Protein AF-A0A7L3LK40-F1 (afdb_monomer_lite)

InterPro domains:
  IPR004031 PMP-22/EMP/MP20/Claudin [PF00822] (1-92)
  IPR006187 Claudin [PTHR12002] (1-107)

Radius of gyration: 23.58 Å; chains: 1; bounding box: 46×25×85 Å

Sequence (120 aa):
GFFGIIISVVGMKCTKVGEEDPITKSRIAVAGGVLFILSGLLTLSAVSLYATQVTHEFFRESAVPINARYEFGSALFIGWGSSSLSMLGGSLLCCSCPPKERRGQQYYRQSQPSTAREYV

Organism: NCBI:txid2529409

Foldseek 3Di:
DVVLVVLLVQLDPPDPPCPPDVPVSLVSLLVSLVVLLVVLVVLLVVLVVVVVVVVVCCVVCVVDDDPPPDDPDVVSVVSNVSSVVSNVVSVCSNVVRDDPVCVVVVVVVVVDPPPPPPDD

pLDDT: mean 71.34, std 16.8, range [40.38, 93.94]

Secondary structure (DSSP, 8-state):
-HHHH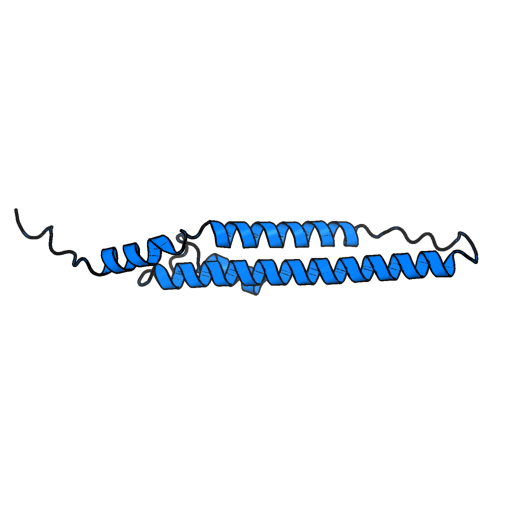HHHHHHSTT--S-TT-HHHHHHHHHHHHHHHHHHHHHHHHHHHHHHHHHHHHHHHHTTS-TT------HHHHHHHHHHHHHHHHHHHHHHTSPPTTHHHHHHHHHSS-S-SSS--

Structure (mmCIF, N/CA/C/O backbone)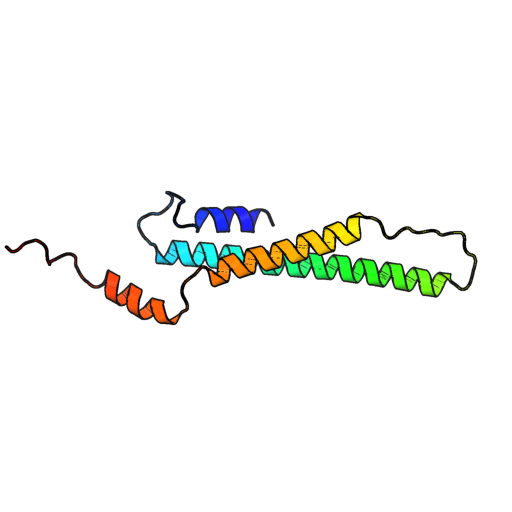:
data_AF-A0A7L3LK40-F1
#
_entry.id   AF-A0A7L3LK40-F1
#
loop_
_atom_site.group_PDB
_atom_site.id
_atom_site.type_symbol
_atom_site.label_atom_id
_atom_site.label_alt_id
_atom_site.label_comp_id
_atom_site.label_asym_id
_atom_site.label_entity_id
_atom_site.label_seq_id
_atom_site.pdbx_PDB_ins_code
_atom_site.Cartn_x
_atom_site.Cartn_y
_atom_site.Cartn_z
_atom_site.occupancy
_atom_site.B_iso_or_equiv
_atom_site.auth_seq_id
_atom_site.auth_comp_id
_atom_site.auth_asym_id
_atom_site.auth_atom_id
_atom_site.pdbx_PDB_model_num
ATOM 1 N N . GLY A 1 1 ? -2.704 5.775 1.581 1.00 71.25 1 GLY A N 1
ATOM 2 C CA . GLY A 1 1 ? -1.576 6.426 2.278 1.00 71.25 1 GLY A CA 1
ATOM 3 C C . GLY A 1 1 ? -2.048 7.346 3.393 1.00 71.25 1 GLY A C 1
ATOM 4 O O . GLY A 1 1 ? -2.396 6.850 4.454 1.00 71.25 1 GLY A O 1
ATOM 5 N N . PHE A 1 2 ? -2.120 8.662 3.152 1.00 80.56 2 PHE A N 1
ATOM 6 C CA . PHE A 1 2 ? -2.340 9.695 4.186 1.00 80.56 2 PHE A CA 1
ATOM 7 C C . PHE A 1 2 ? -3.594 9.498 5.055 1.00 80.56 2 PHE A C 1
ATOM 9 O O . PHE A 1 2 ? -3.489 9.396 6.274 1.00 80.56 2 PHE A O 1
ATOM 16 N N . PHE A 1 3 ? -4.770 9.347 4.440 1.00 77.69 3 PHE A N 1
ATOM 17 C CA . PHE A 1 3 ? -6.012 9.099 5.182 1.00 77.69 3 PHE A CA 1
ATOM 18 C C . PHE A 1 3 ? -5.957 7.808 6.011 1.00 77.69 3 PHE A C 1
ATOM 20 O O . PHE A 1 3 ? -6.457 7.777 7.129 1.00 77.69 3 PHE A O 1
ATOM 27 N N . GLY A 1 4 ? -5.280 6.770 5.509 1.00 79.69 4 GLY A N 1
ATOM 28 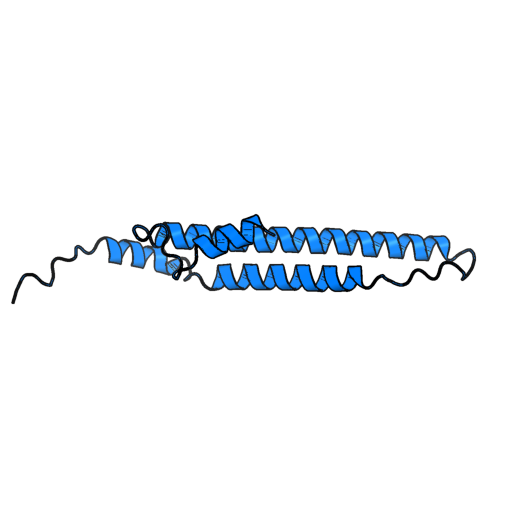C CA . GLY A 1 4 ? -5.057 5.527 6.251 1.00 79.69 4 GLY A CA 1
ATOM 29 C C . GLY A 1 4 ? -4.210 5.731 7.510 1.00 79.69 4 GLY A C 1
ATOM 30 O O . GLY A 1 4 ? -4.493 5.102 8.526 1.00 79.69 4 GLY A O 1
ATOM 31 N N . ILE A 1 5 ? -3.223 6.640 7.476 1.00 80.81 5 ILE A N 1
ATOM 32 C CA . ILE A 1 5 ? -2.396 6.998 8.643 1.00 80.81 5 ILE A CA 1
ATOM 33 C C . ILE A 1 5 ? -3.256 7.706 9.683 1.00 80.81 5 ILE A C 1
ATOM 35 O O . ILE A 1 5 ? -3.269 7.294 10.838 1.00 80.81 5 ILE A O 1
ATOM 39 N N . ILE A 1 6 ? -4.017 8.723 9.272 1.00 80.44 6 ILE A N 1
ATOM 40 C CA . ILE A 1 6 ? -4.871 9.491 10.187 1.00 80.44 6 ILE A CA 1
ATOM 41 C C . ILE A 1 6 ? -5.897 8.576 10.861 1.00 80.44 6 ILE A C 1
ATOM 43 O O . ILE A 1 6 ? -6.007 8.566 12.085 1.00 80.44 6 ILE A O 1
ATOM 47 N N . ILE A 1 7 ? -6.599 7.757 10.077 1.00 76.06 7 ILE A N 1
ATOM 48 C CA . ILE A 1 7 ? -7.603 6.812 10.582 1.00 76.06 7 ILE A CA 1
ATOM 49 C C . ILE A 1 7 ? -6.958 5.799 11.541 1.00 76.06 7 ILE A C 1
ATOM 51 O O . ILE A 1 7 ? -7.496 5.532 12.615 1.00 76.06 7 ILE A O 1
ATOM 55 N N . SER A 1 8 ? -5.772 5.284 11.203 1.00 78.94 8 SER A N 1
ATOM 56 C CA . SER A 1 8 ? -5.018 4.373 12.072 1.00 78.94 8 SER A CA 1
ATOM 57 C C . SER A 1 8 ? -4.642 5.022 13.407 1.00 78.94 8 SER A C 1
ATOM 59 O O . SER A 1 8 ? -4.858 4.419 14.456 1.00 78.94 8 SER A O 1
ATOM 61 N N . VAL A 1 9 ? -4.141 6.263 13.390 1.00 77.00 9 VAL A N 1
ATOM 62 C CA . VAL A 1 9 ? -3.748 7.010 14.599 1.00 77.00 9 VAL A CA 1
ATOM 63 C C . VAL A 1 9 ? -4.942 7.283 15.508 1.00 77.00 9 VAL A C 1
ATOM 65 O O . VAL A 1 9 ? -4.843 7.099 16.722 1.00 77.00 9 VAL A O 1
ATOM 68 N N . VAL A 1 10 ? -6.089 7.650 14.938 1.00 71.81 10 VAL A N 1
ATOM 69 C CA . VAL A 1 10 ? -7.327 7.872 15.702 1.00 71.81 10 VAL A CA 1
ATOM 70 C C . VAL A 1 10 ? -7.841 6.567 16.332 1.00 71.81 10 VAL A C 1
ATOM 72 O O . VAL A 1 10 ? -8.351 6.579 17.451 1.00 71.81 10 VAL A O 1
ATOM 75 N N . GLY A 1 11 ? -7.641 5.422 15.672 1.00 65.19 11 GLY A N 1
ATOM 76 C CA . GLY A 1 11 ? -8.043 4.102 16.169 1.00 65.19 11 GLY A CA 1
ATOM 77 C C . GLY A 1 11 ? -7.146 3.493 17.263 1.00 65.19 11 GLY A C 1
ATOM 78 O O . GLY A 1 11 ? -7.548 2.528 17.917 1.00 65.19 11 GLY A O 1
ATOM 79 N N . MET A 1 12 ? -5.938 4.016 17.506 1.00 70.44 12 MET A N 1
ATOM 80 C CA . MET A 1 12 ? -5.011 3.449 18.499 1.00 70.44 12 MET A CA 1
ATOM 81 C C . MET A 1 12 ? -5.415 3.772 19.941 1.00 70.44 12 MET A C 1
ATOM 83 O O . MET A 1 12 ? -5.779 4.900 20.265 1.00 70.44 12 MET A O 1
ATOM 87 N N . LYS A 1 13 ? -5.283 2.792 20.851 1.00 58.44 13 LYS A N 1
ATOM 88 C CA . LYS A 1 13 ? -5.639 2.900 22.286 1.00 58.44 13 LYS A CA 1
ATOM 89 C C . LYS A 1 13 ? -5.050 4.139 22.979 1.00 58.44 13 LYS A C 1
ATOM 91 O O . LYS A 1 13 ? -5.742 4.711 23.810 1.00 58.44 13 LYS A O 1
ATOM 96 N N . CYS A 1 14 ? -3.869 4.602 22.574 1.00 54.59 14 CYS A N 1
ATOM 97 C CA . CYS A 1 14 ? -3.192 5.779 23.129 1.00 54.59 14 CYS A CA 1
ATOM 98 C C . CYS A 1 14 ? -3.798 7.140 22.722 1.00 54.59 14 CYS A C 1
ATOM 100 O O . CYS A 1 14 ? -3.436 8.153 23.313 1.00 54.59 14 CYS A O 1
ATOM 102 N N . THR A 1 15 ? -4.716 7.194 21.750 1.00 59.62 15 THR A N 1
ATOM 103 C CA . THR A 1 15 ? -5.350 8.451 21.316 1.00 59.62 15 THR A CA 1
ATOM 104 C C . THR A 1 15 ? -6.573 8.775 22.174 1.00 59.62 15 THR A C 1
ATOM 106 O O . THR A 1 15 ? -7.530 8.001 22.215 1.00 59.62 15 THR A O 1
ATOM 109 N N . LYS A 1 16 ? -6.556 9.933 22.844 1.00 55.22 16 LYS A N 1
ATOM 110 C CA . LYS A 1 16 ? -7.587 10.411 23.789 1.00 55.22 16 LYS A CA 1
ATOM 111 C C . LYS A 1 16 ? -8.867 10.953 23.119 1.00 55.22 16 LYS A C 1
ATOM 113 O O . LYS A 1 16 ? -9.527 11.835 23.652 1.00 55.22 16 LYS A O 1
ATOM 118 N N . VAL A 1 17 ? -9.190 10.466 21.921 1.00 49.97 17 VAL A N 1
ATOM 119 C CA . VAL A 1 17 ? -10.388 10.849 21.159 1.00 49.97 17 VAL A CA 1
ATOM 120 C C . VAL A 1 17 ? -11.390 9.695 21.255 1.00 49.97 17 VAL A C 1
ATOM 122 O O . VAL A 1 17 ? -11.061 8.583 20.843 1.00 49.97 17 VAL A O 1
ATOM 125 N N . GLY A 1 18 ? -12.581 9.944 21.811 1.00 53.34 18 GLY A N 1
ATOM 126 C CA . GLY A 1 18 ? -13.678 8.964 21.886 1.00 53.34 18 GLY A CA 1
ATOM 127 C C . GLY A 1 18 ? -13.438 7.816 22.875 1.00 53.34 18 GLY A C 1
ATOM 128 O O . GLY A 1 18 ? -13.446 6.648 22.489 1.00 53.34 18 GLY A O 1
ATOM 129 N N . GLU A 1 19 ? -13.183 8.141 24.146 1.00 55.34 19 GLU A N 1
ATOM 130 C CA . GLU A 1 19 ? -12.918 7.167 25.224 1.00 55.34 19 GLU A CA 1
ATOM 131 C C . GLU A 1 19 ? -14.144 6.301 25.590 1.00 55.34 19 GLU A C 1
ATOM 133 O O . GLU A 1 19 ? -13.993 5.260 26.227 1.00 55.34 19 GLU A O 1
ATOM 138 N N . GLU A 1 20 ? -15.337 6.681 25.127 1.00 57.78 20 GLU A N 1
ATOM 139 C CA . GLU A 1 20 ? -16.614 6.040 25.459 1.00 57.78 20 GLU A CA 1
ATOM 140 C C . GLU A 1 20 ? -16.842 4.666 24.794 1.00 57.78 20 GLU A C 1
ATOM 142 O O . GLU A 1 20 ? -17.469 3.805 25.408 1.00 57.78 20 GLU A O 1
ATOM 147 N N . ASP A 1 21 ? -16.259 4.394 23.613 1.00 65.06 21 ASP A N 1
ATOM 148 C CA . ASP A 1 21 ? -16.513 3.151 22.862 1.00 65.06 21 ASP A CA 1
ATOM 149 C C . ASP A 1 21 ? -15.241 2.448 22.342 1.00 65.06 21 ASP A C 1
ATOM 151 O O . ASP A 1 21 ? -14.783 2.678 21.209 1.00 65.06 21 ASP A O 1
ATOM 155 N N . PRO A 1 22 ? -14.684 1.473 23.091 1.00 68.00 22 PRO A N 1
ATOM 156 C CA . PRO A 1 22 ? -13.497 0.727 22.664 1.00 68.00 22 PRO A CA 1
ATOM 157 C C . PRO A 1 22 ? -13.734 -0.114 21.396 1.00 68.00 22 PRO A C 1
ATOM 159 O O . PRO A 1 22 ? -12.779 -0.467 20.698 1.00 68.00 22 PRO A O 1
ATOM 162 N N . ILE A 1 23 ? -14.995 -0.439 21.088 1.00 70.12 23 ILE A N 1
ATOM 163 C CA . ILE A 1 23 ? -15.388 -1.223 19.910 1.00 70.12 23 ILE A CA 1
ATOM 164 C C . ILE A 1 23 ? -15.293 -0.372 18.638 1.00 70.12 23 ILE A C 1
ATOM 166 O O . ILE A 1 23 ? -14.707 -0.811 17.645 1.00 70.12 23 ILE A O 1
ATOM 170 N N . THR A 1 24 ? -15.813 0.856 18.668 1.00 72.50 24 THR A N 1
ATOM 171 C CA . THR A 1 24 ? -15.754 1.802 17.544 1.00 72.50 24 THR A CA 1
ATOM 172 C C . THR A 1 24 ? -14.307 2.151 17.216 1.00 72.50 24 THR A C 1
ATOM 174 O O . THR A 1 24 ? -13.892 2.066 16.061 1.00 72.50 24 THR A O 1
ATOM 177 N N . LYS A 1 25 ? -13.493 2.390 18.246 1.00 70.56 25 LYS A N 1
ATOM 178 C CA . LYS A 1 25 ? -12.055 2.645 18.123 1.00 70.56 25 LYS A CA 1
ATOM 179 C C . LYS A 1 25 ? -11.292 1.497 17.446 1.00 70.56 25 LYS A C 1
ATOM 181 O O . LYS A 1 25 ? -10.510 1.729 16.525 1.00 70.56 25 LYS A O 1
ATOM 186 N N . SER A 1 26 ? -11.592 0.247 17.814 1.00 74.12 26 SER A N 1
ATOM 187 C CA . SER A 1 26 ? -11.019 -0.934 17.148 1.00 74.12 26 SER A CA 1
ATOM 188 C C . SER A 1 26 ? -11.465 -1.058 15.686 1.00 74.12 26 SER A C 1
ATOM 190 O O . SER A 1 26 ? -10.646 -1.368 14.824 1.00 74.12 26 SER A O 1
ATOM 192 N N . ARG A 1 27 ? -12.735 -0.769 15.366 1.00 78.75 27 ARG A N 1
ATOM 193 C CA . ARG A 1 27 ? -13.218 -0.779 13.973 1.00 78.75 27 ARG A CA 1
ATOM 194 C C . ARG A 1 27 ? -12.515 0.267 13.113 1.00 78.75 27 ARG A C 1
ATOM 196 O O . ARG A 1 27 ? -12.183 -0.037 11.972 1.00 78.75 27 ARG A O 1
ATOM 203 N N . ILE A 1 28 ? -12.277 1.458 13.659 1.00 80.56 28 ILE A N 1
ATOM 204 C CA . ILE A 1 28 ? -11.559 2.542 12.979 1.00 80.56 28 ILE A CA 1
ATOM 205 C C . ILE A 1 28 ? -10.103 2.126 12.717 1.00 80.56 28 ILE A C 1
ATOM 207 O O . ILE A 1 28 ? -9.633 2.268 11.592 1.00 80.56 28 ILE A O 1
ATOM 211 N N . ALA A 1 29 ? -9.420 1.517 13.695 1.00 82.56 29 ALA A N 1
ATOM 212 C CA . ALA A 1 29 ? -8.060 0.998 13.509 1.00 82.56 29 ALA A CA 1
ATOM 213 C C . ALA A 1 29 ? -7.980 -0.069 12.399 1.00 82.56 29 ALA A C 1
ATOM 215 O O . ALA A 1 29 ? -7.119 0.010 11.523 1.00 82.56 29 ALA A O 1
ATOM 216 N N . VAL A 1 30 ? -8.913 -1.031 12.390 1.00 83.19 30 VAL A N 1
ATOM 217 C CA . VAL A 1 30 ? -8.988 -2.066 11.342 1.00 83.19 30 VAL A CA 1
ATOM 218 C C . VAL A 1 30 ? -9.296 -1.449 9.977 1.00 83.19 30 VAL A C 1
ATOM 220 O O . VAL A 1 30 ? -8.667 -1.814 8.987 1.00 83.19 30 VAL A O 1
ATOM 223 N N . ALA A 1 31 ? -10.222 -0.488 9.905 1.00 85.94 31 ALA A N 1
ATOM 224 C CA . ALA A 1 31 ? -10.524 0.220 8.663 1.00 85.94 31 ALA A CA 1
ATOM 225 C C . ALA A 1 31 ? -9.288 0.960 8.121 1.00 85.94 31 ALA A C 1
ATOM 227 O O . ALA A 1 31 ? -9.002 0.880 6.926 1.00 85.94 31 ALA A O 1
ATOM 228 N N . GLY A 1 32 ? -8.510 1.606 8.997 1.00 85.56 32 GLY A N 1
ATOM 229 C CA . GLY A 1 32 ? -7.232 2.232 8.650 1.00 85.56 32 GLY A CA 1
ATOM 230 C C . GLY A 1 32 ? -6.215 1.236 8.085 1.00 85.56 32 GLY A C 1
ATOM 231 O O . GLY A 1 32 ? -5.612 1.507 7.044 1.00 85.56 32 GLY A O 1
ATOM 232 N N . GLY A 1 33 ? -6.087 0.060 8.710 1.00 87.69 33 GLY A N 1
ATOM 233 C CA . GLY A 1 33 ? -5.222 -1.028 8.243 1.00 87.69 33 GLY A CA 1
ATOM 234 C C . GLY A 1 33 ? -5.615 -1.569 6.863 1.00 87.69 33 GLY A C 1
ATOM 235 O O . GLY A 1 33 ? -4.761 -1.692 5.985 1.00 87.69 33 GLY A O 1
ATOM 236 N N . VAL A 1 34 ? -6.910 -1.807 6.621 1.00 88.94 34 VAL A N 1
ATOM 237 C CA . VAL A 1 34 ? -7.424 -2.261 5.312 1.00 88.94 34 VAL A CA 1
ATOM 238 C C . VAL A 1 34 ? 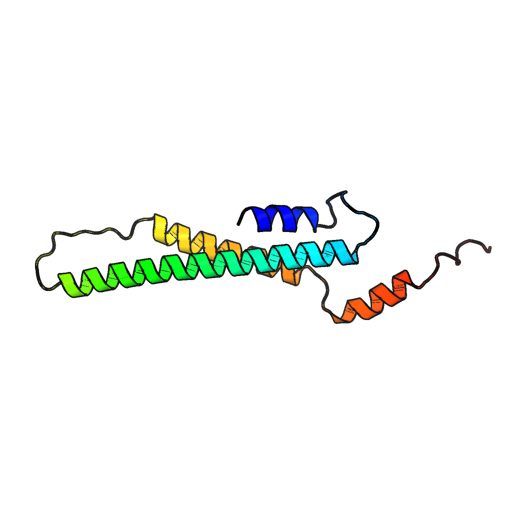-7.141 -1.232 4.215 1.00 88.94 34 VAL A C 1
ATOM 240 O O . VAL A 1 34 ? -6.654 -1.592 3.143 1.00 88.94 34 VAL A O 1
ATOM 243 N N . LEU A 1 35 ? -7.376 0.056 4.484 1.00 88.81 35 LEU A N 1
ATOM 244 C CA . LEU A 1 35 ? -7.056 1.135 3.542 1.00 88.81 35 LEU A CA 1
ATOM 245 C C . LEU A 1 35 ? -5.551 1.210 3.239 1.00 88.81 35 LEU A C 1
ATOM 247 O O . LEU A 1 35 ? -5.162 1.551 2.120 1.00 88.81 35 LEU A O 1
ATOM 251 N N . PHE A 1 36 ? -4.698 0.873 4.209 1.00 89.06 36 PHE A N 1
ATOM 252 C CA . PHE A 1 36 ? -3.250 0.782 4.018 1.00 89.06 36 PHE A CA 1
ATOM 253 C C . PHE A 1 36 ? -2.846 -0.369 3.096 1.00 89.06 36 PHE A C 1
ATOM 255 O O . PHE A 1 36 ? -2.045 -0.162 2.185 1.00 89.06 36 PHE A O 1
ATOM 262 N N . ILE A 1 37 ? -3.435 -1.552 3.289 1.00 90.94 37 ILE A N 1
ATOM 263 C CA . ILE A 1 37 ? -3.188 -2.728 2.443 1.00 90.94 37 ILE A CA 1
ATOM 264 C C . ILE A 1 37 ? -3.636 -2.450 1.006 1.00 90.94 37 ILE A C 1
ATOM 266 O O . ILE A 1 37 ? -2.861 -2.665 0.078 1.00 90.94 37 ILE A O 1
ATOM 270 N N . LEU A 1 38 ? -4.846 -1.911 0.817 1.00 91.75 38 LEU A N 1
ATOM 271 C CA . LEU A 1 38 ? -5.365 -1.554 -0.509 1.00 91.75 38 LEU A CA 1
ATOM 272 C C . LEU A 1 38 ? -4.480 -0.515 -1.205 1.00 91.75 38 LEU A C 1
ATOM 274 O O . LEU A 1 38 ? -4.155 -0.661 -2.381 1.00 91.75 38 LEU A O 1
ATOM 278 N N . SER A 1 39 ? -4.040 0.507 -0.466 1.00 92.75 39 SER A N 1
ATOM 279 C CA . SER A 1 39 ? -3.104 1.507 -0.981 1.00 92.75 39 SER A CA 1
ATOM 280 C C . SER A 1 39 ? -1.768 0.878 -1.391 1.00 92.75 39 SER A C 1
ATOM 282 O O . SER A 1 39 ? -1.235 1.249 -2.429 1.00 92.75 39 SER A O 1
ATOM 284 N N . GLY A 1 40 ? -1.230 -0.056 -0.599 1.00 91.94 40 GLY A N 1
ATOM 285 C CA . GLY A 1 40 ? 0.016 -0.762 -0.909 1.00 91.94 40 GLY A CA 1
ATOM 286 C C . GLY A 1 40 ? -0.103 -1.655 -2.145 1.00 91.94 40 GLY A C 1
ATOM 287 O O . GLY A 1 40 ? 0.755 -1.589 -3.020 1.00 91.94 40 GLY A O 1
ATOM 288 N N . LEU A 1 41 ? -1.195 -2.419 -2.260 1.00 92.75 41 LEU A N 1
ATOM 289 C CA . LEU A 1 41 ? -1.487 -3.274 -3.416 1.00 92.75 41 LEU A CA 1
ATOM 290 C C . LEU A 1 41 ? -1.622 -2.473 -4.712 1.00 92.75 41 LEU A C 1
ATOM 292 O O . LEU A 1 41 ? -1.099 -2.886 -5.748 1.00 92.75 41 LEU A O 1
ATOM 296 N N . LEU A 1 42 ? -2.294 -1.319 -4.657 1.00 91.75 42 LEU A N 1
ATOM 297 C CA . LEU A 1 42 ? -2.438 -0.443 -5.816 1.00 91.75 42 LEU A CA 1
ATOM 298 C C . LEU A 1 42 ? -1.078 0.101 -6.269 1.00 91.75 42 LEU A C 1
ATOM 300 O O . LEU A 1 42 ? -0.768 0.045 -7.458 1.00 91.75 42 LEU A O 1
ATOM 304 N N . THR A 1 43 ? -0.243 0.563 -5.331 1.00 92.31 43 THR A N 1
ATOM 305 C CA . THR A 1 43 ? 1.118 1.026 -5.641 1.00 92.31 43 THR A CA 1
ATOM 306 C C . THR A 1 43 ? 1.974 -0.104 -6.210 1.00 92.31 43 THR A C 1
ATOM 308 O O . THR A 1 43 ? 2.631 0.092 -7.227 1.00 92.31 43 THR A O 1
ATOM 311 N N . LEU A 1 44 ? 1.937 -1.300 -5.613 1.00 92.31 44 LEU A N 1
ATOM 312 C CA . LEU A 1 44 ? 2.689 -2.457 -6.106 1.00 92.31 44 LEU A CA 1
ATOM 313 C C . LEU A 1 44 ? 2.264 -2.830 -7.533 1.00 92.31 44 LEU A C 1
ATOM 315 O O . LEU A 1 44 ? 3.117 -3.062 -8.387 1.00 92.31 44 LEU A O 1
ATOM 319 N N . SER A 1 45 ? 0.957 -2.823 -7.808 1.00 93.12 45 SER A N 1
ATOM 320 C CA . SER A 1 45 ? 0.404 -3.105 -9.137 1.00 93.12 45 SER A CA 1
ATOM 321 C C . SER A 1 45 ? 0.846 -2.059 -10.161 1.00 93.12 45 SER A C 1
ATOM 323 O O . SER A 1 45 ? 1.338 -2.422 -11.225 1.00 93.12 45 SER A O 1
ATOM 325 N N . ALA A 1 46 ? 0.746 -0.767 -9.830 1.00 91.50 46 ALA A N 1
ATOM 326 C CA . ALA A 1 46 ? 1.167 0.321 -10.712 1.00 91.50 46 ALA A CA 1
ATOM 327 C C . ALA A 1 46 ? 2.664 0.242 -11.053 1.00 91.50 46 ALA A C 1
ATOM 329 O O . ALA A 1 46 ? 3.040 0.350 -12.220 1.00 91.50 46 ALA A O 1
ATOM 330 N N . VAL A 1 47 ? 3.516 -0.012 -10.054 1.00 89.44 47 VAL A N 1
ATOM 331 C CA . VAL A 1 47 ? 4.965 -0.133 -10.267 1.00 89.44 47 VAL A CA 1
ATOM 332 C C . VAL A 1 47 ? 5.310 -1.407 -11.046 1.00 89.44 47 VAL A C 1
ATOM 334 O O . VAL A 1 47 ? 6.206 -1.382 -11.885 1.00 89.44 47 VAL A O 1
ATOM 337 N N . SER A 1 48 ? 4.585 -2.507 -10.829 1.00 90.12 48 SER A N 1
ATOM 338 C CA . SER A 1 48 ? 4.785 -3.761 -11.571 1.00 90.12 48 SER A CA 1
ATOM 339 C C . SER A 1 48 ? 4.362 -3.642 -13.036 1.00 90.12 48 SER A C 1
ATOM 341 O O . SER A 1 48 ? 5.069 -4.125 -13.920 1.00 90.12 48 SER A O 1
ATOM 343 N N . LEU A 1 49 ? 3.247 -2.958 -13.316 1.00 89.81 49 LEU A N 1
ATOM 344 C CA . LEU A 1 49 ? 2.831 -2.654 -14.686 1.00 89.81 49 LEU A CA 1
ATOM 345 C C . LEU A 1 49 ? 3.856 -1.757 -15.374 1.00 89.81 49 LEU A C 1
ATOM 347 O O . LEU A 1 49 ? 4.250 -2.054 -16.496 1.00 89.81 49 LEU A O 1
ATOM 351 N N . TYR A 1 50 ? 4.335 -0.714 -14.693 1.00 86.94 50 TYR A N 1
ATOM 352 C CA . TYR A 1 50 ? 5.376 0.157 -15.231 1.00 86.94 50 TYR A CA 1
ATOM 353 C C . TYR A 1 50 ? 6.663 -0.621 -15.540 1.00 86.94 50 TYR A C 1
ATOM 355 O O . TYR A 1 50 ? 7.187 -0.514 -16.643 1.00 86.94 50 TYR A O 1
ATOM 363 N N . ALA A 1 51 ? 7.116 -1.482 -14.623 1.00 86.12 51 ALA A N 1
ATOM 364 C CA . ALA A 1 51 ? 8.255 -2.366 -14.863 1.00 86.12 51 ALA A CA 1
ATOM 365 C C . ALA A 1 51 ? 8.036 -3.267 -16.086 1.00 86.12 51 ALA A C 1
ATOM 367 O O . ALA A 1 51 ? 8.922 -3.383 -16.925 1.00 86.12 51 ALA A O 1
ATOM 368 N N . THR A 1 52 ? 6.843 -3.854 -16.219 1.00 85.06 52 THR A N 1
ATOM 369 C CA . THR A 1 52 ? 6.504 -4.745 -17.338 1.00 85.06 52 THR A CA 1
ATOM 370 C C . THR A 1 52 ? 6.492 -4.001 -18.672 1.00 85.06 52 THR A C 1
ATOM 372 O O . THR A 1 52 ? 7.042 -4.507 -19.642 1.00 85.06 52 THR A O 1
ATOM 375 N N . GLN A 1 53 ? 5.905 -2.800 -18.725 1.00 84.81 53 GLN A N 1
ATOM 376 C CA . GLN A 1 53 ? 5.883 -1.957 -19.927 1.00 84.81 53 GLN A CA 1
ATOM 377 C C . GLN A 1 53 ? 7.300 -1.585 -20.359 1.00 84.81 53 GLN A C 1
ATOM 379 O O . GLN A 1 53 ? 7.667 -1.803 -21.509 1.00 84.81 53 GLN A O 1
ATOM 384 N N . VAL A 1 54 ? 8.117 -1.129 -19.407 1.00 80.00 54 VAL A N 1
ATOM 385 C CA . VAL A 1 54 ? 9.525 -0.796 -19.634 1.00 80.00 54 VAL A CA 1
ATOM 386 C C . VAL A 1 54 ? 10.274 -2.010 -20.187 1.00 80.00 54 VAL A C 1
ATOM 388 O O . VAL A 1 54 ? 10.912 -1.919 -21.230 1.00 80.00 54 VAL A O 1
ATOM 391 N N . THR A 1 55 ? 10.142 -3.179 -19.554 1.00 78.00 55 THR A N 1
ATOM 392 C CA . THR A 1 55 ? 10.746 -4.430 -20.034 1.00 78.00 55 THR A CA 1
ATOM 393 C C . THR A 1 55 ? 10.266 -4.814 -21.437 1.00 78.00 55 THR A C 1
ATOM 395 O O . THR A 1 55 ? 11.063 -5.267 -22.255 1.00 78.00 55 THR A O 1
ATOM 398 N N . HIS A 1 56 ? 8.986 -4.623 -21.746 1.00 76.12 56 HIS A N 1
ATOM 399 C CA . HIS A 1 56 ? 8.423 -4.961 -23.049 1.00 76.12 56 HIS A CA 1
ATOM 400 C C . HIS A 1 56 ? 8.918 -4.027 -24.162 1.00 76.12 56 HIS A C 1
ATOM 402 O O . HIS A 1 56 ? 9.181 -4.477 -25.277 1.00 76.12 56 HIS A O 1
ATOM 408 N N . GLU A 1 57 ? 9.077 -2.741 -23.855 1.00 72.94 57 GLU A N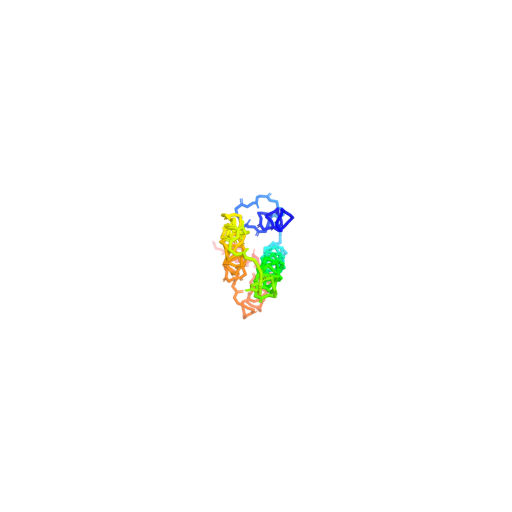 1
ATOM 409 C CA . GLU A 1 57 ? 9.672 -1.753 -24.753 1.00 72.94 57 GLU A CA 1
ATOM 410 C C . GLU A 1 57 ? 11.141 -2.098 -25.014 1.00 72.94 57 GLU A C 1
ATOM 412 O O . GLU A 1 57 ? 11.547 -2.197 -26.167 1.00 72.94 57 GLU A O 1
ATOM 417 N N . PHE A 1 58 ? 11.893 -2.484 -23.979 1.00 67.00 58 PHE A N 1
ATOM 418 C CA . PHE A 1 58 ? 13.259 -2.980 -24.139 1.00 67.00 58 PHE A CA 1
ATOM 419 C C . PHE A 1 58 ? 13.367 -4.193 -25.062 1.00 67.00 58 PHE A C 1
ATOM 421 O O . PHE A 1 58 ? 14.159 -4.164 -26.000 1.00 67.00 58 PHE A O 1
ATOM 428 N N . PHE A 1 59 ? 12.594 -5.257 -24.830 1.00 67.94 59 PHE A N 1
ATOM 429 C CA . PHE A 1 59 ? 12.682 -6.476 -25.644 1.00 67.94 59 PHE A CA 1
ATOM 430 C C . PHE A 1 59 ? 12.209 -6.270 -27.089 1.00 67.94 59 PHE A C 1
ATOM 432 O O . PHE A 1 59 ? 12.666 -6.985 -27.980 1.00 67.94 59 PHE A O 1
ATOM 439 N N . ARG A 1 60 ? 11.328 -5.293 -27.341 1.00 62.41 60 ARG A N 1
ATOM 440 C CA . ARG A 1 60 ? 10.849 -4.968 -28.691 1.00 62.41 60 ARG A CA 1
ATOM 441 C C . ARG A 1 60 ? 11.794 -4.029 -29.449 1.00 62.41 60 ARG A C 1
ATOM 443 O O . ARG A 1 60 ? 11.983 -4.226 -30.645 1.00 62.41 60 ARG A O 1
ATOM 450 N N . GLU A 1 61 ? 12.421 -3.073 -28.763 1.00 53.19 61 GLU A N 1
ATOM 451 C CA . GLU A 1 61 ? 13.444 -2.170 -29.320 1.00 53.19 61 GLU A CA 1
ATOM 452 C C . GLU A 1 61 ? 14.798 -2.884 -29.523 1.00 53.19 61 GLU A C 1
ATOM 454 O O . GLU A 1 61 ? 15.601 -2.465 -30.348 1.00 53.19 61 GLU A O 1
ATOM 459 N N . SER A 1 62 ? 15.036 -4.017 -28.843 1.00 52.56 62 SER A N 1
ATOM 460 C CA . SER A 1 62 ? 16.271 -4.834 -28.893 1.00 52.56 62 SER A CA 1
ATOM 461 C C . SER A 1 62 ? 16.701 -5.333 -30.286 1.00 52.56 62 SER A C 1
ATOM 463 O O . SER A 1 62 ? 17.768 -5.933 -30.411 1.00 52.56 62 SER A O 1
ATOM 465 N N . ALA A 1 63 ? 15.907 -5.106 -31.336 1.00 55.34 63 ALA A N 1
ATOM 466 C CA . ALA A 1 63 ? 16.314 -5.360 -32.715 1.00 55.34 63 ALA A CA 1
ATOM 467 C C . ALA A 1 63 ? 17.222 -4.253 -33.309 1.00 55.34 63 ALA A C 1
ATOM 469 O O . ALA A 1 63 ? 17.857 -4.507 -34.331 1.00 55.34 63 ALA A O 1
ATOM 470 N N . VAL A 1 64 ? 17.327 -3.053 -32.707 1.00 45.84 64 VAL A N 1
ATOM 471 C CA . VAL A 1 64 ? 18.185 -1.939 -33.186 1.00 45.84 64 VAL A CA 1
ATOM 472 C C . VAL A 1 64 ? 18.707 -1.086 -31.994 1.00 45.84 64 VAL A C 1
ATOM 474 O O . VAL A 1 64 ? 18.084 -1.047 -30.943 1.00 45.84 64 VAL A O 1
ATOM 477 N N . PRO A 1 65 ? 19.892 -0.453 -32.099 1.00 53.03 65 PRO A N 1
ATOM 478 C CA . PRO A 1 65 ? 21.068 -0.727 -31.271 1.00 53.03 65 PRO A CA 1
ATOM 479 C C . PRO A 1 65 ? 21.025 -0.243 -29.792 1.00 53.03 65 PRO A C 1
ATOM 481 O O . PRO A 1 65 ? 20.441 0.766 -29.439 1.00 53.03 65 PRO A O 1
ATOM 484 N N . ILE A 1 66 ? 21.735 -0.994 -28.944 1.00 54.47 66 ILE A N 1
ATOM 485 C CA . ILE A 1 66 ? 22.656 -0.741 -27.798 1.00 54.47 66 ILE A CA 1
ATOM 486 C C . ILE A 1 66 ? 22.753 0.657 -27.098 1.00 54.47 66 ILE A C 1
ATOM 488 O O . ILE A 1 66 ? 23.392 0.745 -26.049 1.00 54.47 66 ILE A O 1
ATOM 492 N N . ASN A 1 67 ? 22.158 1.758 -27.574 1.00 49.38 67 ASN A N 1
ATOM 493 C CA . ASN A 1 67 ? 22.371 3.113 -27.023 1.00 49.38 67 ASN A CA 1
ATOM 494 C C . ASN A 1 67 ? 21.245 3.676 -26.131 1.00 49.38 67 ASN A C 1
ATOM 496 O O . ASN A 1 67 ? 21.432 4.739 -25.540 1.00 49.38 67 ASN A O 1
ATOM 500 N N . ALA A 1 68 ? 20.135 2.963 -25.931 1.00 53.53 68 ALA A N 1
ATOM 501 C CA . ALA A 1 68 ? 19.141 3.296 -24.906 1.00 53.53 68 ALA A CA 1
ATOM 502 C C . ALA A 1 68 ? 19.475 2.590 -23.577 1.00 53.53 68 ALA A C 1
ATOM 504 O O . ALA A 1 68 ? 18.800 1.654 -23.151 1.00 53.53 68 ALA A O 1
ATOM 505 N N . ARG A 1 69 ? 20.559 3.015 -22.915 1.00 54.31 69 ARG A N 1
ATOM 506 C CA . ARG A 1 69 ? 20.880 2.631 -21.527 1.00 54.31 69 ARG A CA 1
ATOM 507 C C . ARG A 1 69 ? 19.831 3.235 -20.583 1.00 54.31 69 ARG A C 1
ATOM 509 O O . ARG A 1 69 ? 20.103 4.213 -19.900 1.00 54.31 69 ARG A O 1
ATOM 516 N N . TYR A 1 70 ? 18.619 2.689 -20.557 1.00 56.94 70 TYR A N 1
ATOM 517 C CA . TYR A 1 70 ? 17.678 3.003 -19.488 1.00 56.94 70 TYR A CA 1
ATOM 518 C C . TYR A 1 70 ? 18.150 2.256 -18.240 1.00 56.94 70 TYR A C 1
ATOM 520 O O . TYR A 1 70 ? 18.052 1.032 -18.135 1.00 56.94 70 TYR A O 1
ATOM 528 N N . GLU A 1 71 ? 18.721 2.990 -17.295 1.00 62.31 71 GLU A N 1
ATOM 529 C CA . GLU A 1 71 ? 18.903 2.480 -15.946 1.00 62.31 71 GLU A CA 1
ATOM 530 C C . GLU A 1 71 ? 17.512 2.341 -15.327 1.00 62.31 71 GLU A C 1
ATOM 532 O O . GLU A 1 71 ? 16.727 3.292 -15.332 1.00 62.31 71 GLU A O 1
ATOM 537 N N . PHE A 1 72 ? 17.177 1.151 -14.820 1.00 63.16 72 PHE A N 1
ATOM 538 C CA . PHE A 1 72 ? 16.020 0.988 -13.945 1.00 63.16 72 PHE A CA 1
ATOM 539 C C . PHE A 1 72 ? 16.164 2.002 -12.810 1.00 63.16 72 PHE A C 1
ATOM 541 O O . PHE A 1 72 ? 16.986 1.824 -11.912 1.00 63.16 72 PHE A O 1
ATOM 548 N N . GLY A 1 73 ? 15.419 3.106 -12.896 1.00 72.69 73 GLY A N 1
ATOM 549 C CA . GLY A 1 73 ? 15.594 4.216 -11.975 1.00 72.69 73 GLY A CA 1
ATOM 550 C C . GLY A 1 73 ? 15.371 3.742 -10.543 1.00 72.69 73 GLY A C 1
ATOM 551 O O . GLY A 1 73 ? 14.419 3.006 -10.273 1.00 72.69 73 GLY A O 1
ATOM 552 N N . SER A 1 74 ? 16.208 4.198 -9.609 1.00 81.19 74 SER A N 1
ATOM 553 C CA . SER A 1 74 ? 16.121 3.875 -8.174 1.00 81.19 74 SER A CA 1
ATOM 554 C C . SER A 1 74 ? 14.711 4.067 -7.590 1.00 81.19 74 SER A C 1
ATOM 556 O O . SER A 1 74 ? 14.338 3.418 -6.614 1.00 81.19 74 SER A O 1
ATOM 558 N N . ALA A 1 75 ? 13.894 4.913 -8.224 1.00 84.69 75 ALA A N 1
ATOM 559 C CA . ALA A 1 75 ? 12.478 5.105 -7.933 1.00 84.69 75 ALA A CA 1
ATOM 560 C C . ALA A 1 75 ? 11.654 3.802 -7.931 1.00 84.69 75 ALA A C 1
ATOM 562 O O . ALA A 1 75 ? 10.759 3.653 -7.102 1.00 84.69 75 ALA A O 1
ATOM 563 N N . LEU A 1 76 ? 11.959 2.841 -8.809 1.00 84.62 76 LEU A N 1
ATOM 564 C CA . LEU A 1 76 ? 11.198 1.595 -8.944 1.00 84.62 76 LEU A CA 1
ATOM 565 C C . LEU A 1 76 ? 11.412 0.678 -7.728 1.00 84.62 76 LEU A C 1
ATOM 567 O O . LEU A 1 76 ? 10.451 0.163 -7.151 1.00 84.62 76 LEU A O 1
ATOM 571 N N . PHE A 1 77 ? 12.660 0.589 -7.257 1.00 86.38 77 PHE A N 1
ATOM 572 C CA . PHE A 1 77 ? 13.018 -0.105 -6.016 1.00 86.38 77 PHE A CA 1
ATOM 573 C C . PHE A 1 77 ? 12.376 0.546 -4.788 1.00 86.38 77 PHE A C 1
ATOM 575 O O . PHE A 1 77 ? 11.828 -0.148 -3.931 1.00 86.38 77 PHE A O 1
ATOM 582 N N . ILE A 1 78 ? 12.380 1.881 -4.719 1.00 91.12 78 ILE A N 1
ATOM 583 C CA . ILE A 1 78 ? 11.723 2.623 -3.632 1.00 91.12 78 ILE A CA 1
ATOM 584 C C . ILE A 1 78 ? 10.198 2.398 -3.667 1.00 91.12 78 ILE A C 1
ATOM 586 O O . ILE A 1 78 ? 9.565 2.263 -2.616 1.00 91.12 78 ILE A O 1
ATOM 590 N N . GLY A 1 79 ? 9.592 2.285 -4.853 1.00 90.62 79 GLY A N 1
ATOM 591 C CA . GLY A 1 79 ? 8.178 1.939 -5.030 1.00 90.62 79 GLY A CA 1
ATOM 592 C C . GLY A 1 79 ? 7.822 0.546 -4.497 1.00 90.62 79 GLY A C 1
ATOM 593 O O . GLY A 1 79 ? 6.832 0.376 -3.781 1.00 90.62 79 GLY A O 1
ATOM 594 N N . TRP A 1 80 ? 8.657 -0.457 -4.769 1.00 91.12 80 TRP A N 1
ATOM 595 C CA . TRP A 1 80 ? 8.485 -1.812 -4.227 1.00 91.12 80 TRP A CA 1
ATOM 596 C C . TRP A 1 80 ? 8.696 -1.862 -2.711 1.00 91.12 80 TRP A C 1
ATOM 598 O O . TRP A 1 80 ? 7.906 -2.476 -1.991 1.00 91.12 80 TRP A O 1
ATOM 608 N N . GLY A 1 81 ? 9.713 -1.161 -2.203 1.00 93.94 81 GLY A N 1
ATOM 609 C CA . GLY A 1 81 ? 9.970 -1.070 -0.766 1.00 93.94 81 GLY A CA 1
ATOM 610 C C . GLY A 1 81 ? 8.826 -0.390 -0.008 1.00 93.94 81 GLY A C 1
ATOM 611 O O . GLY A 1 81 ? 8.330 -0.920 0.986 1.00 93.94 81 GLY A O 1
ATOM 612 N N . SER A 1 82 ? 8.349 0.754 -0.503 1.00 91.88 82 SER A N 1
ATOM 613 C CA . SER A 1 82 ? 7.260 1.517 0.125 1.00 91.88 82 SER A CA 1
ATOM 614 C C . SER A 1 82 ? 5.913 0.787 0.092 1.00 91.88 82 SER A C 1
ATOM 616 O O . SER A 1 82 ? 5.176 0.815 1.083 1.00 91.88 82 SER A O 1
ATOM 618 N N . SER A 1 83 ? 5.591 0.095 -1.006 1.00 92.94 83 SER A N 1
ATOM 619 C CA . SER A 1 83 ? 4.380 -0.733 -1.104 1.00 92.94 83 SER A CA 1
ATOM 620 C C . SER A 1 83 ? 4.429 -1.934 -0.156 1.00 92.94 83 SER A C 1
ATOM 622 O O . SER A 1 83 ? 3.469 -2.152 0.587 1.00 92.94 83 SER A O 1
ATOM 624 N N . SER A 1 84 ? 5.568 -2.630 -0.080 1.00 93.50 84 SER A N 1
ATOM 625 C CA . SER A 1 84 ? 5.787 -3.740 0.860 1.00 93.50 84 SER A CA 1
ATOM 626 C C . SER A 1 84 ? 5.650 -3.287 2.314 1.00 93.50 84 SER A C 1
ATOM 628 O O . SER A 1 84 ? 4.928 -3.904 3.098 1.00 93.50 84 SER A O 1
ATOM 630 N N . LEU A 1 85 ? 6.274 -2.159 2.669 1.00 92.88 85 LEU A N 1
ATOM 631 C CA . LEU A 1 85 ? 6.174 -1.585 4.011 1.00 92.88 85 LEU A CA 1
ATOM 632 C C . LEU A 1 85 ? 4.734 -1.174 4.350 1.00 92.88 85 LEU A C 1
ATOM 634 O O . LEU A 1 85 ? 4.276 -1.397 5.468 1.00 92.88 85 LEU A O 1
ATOM 638 N N . SER A 1 86 ? 3.997 -0.625 3.381 1.00 91.25 86 SER A N 1
ATOM 639 C CA . SER A 1 86 ? 2.587 -0.251 3.557 1.00 91.25 86 SER A CA 1
ATOM 640 C C . SER A 1 86 ? 1.692 -1.472 3.795 1.00 91.25 86 SER A C 1
ATOM 642 O O . SER A 1 86 ? 0.821 -1.434 4.665 1.00 91.25 86 SER A O 1
ATOM 644 N N . MET A 1 87 ? 1.920 -2.572 3.069 1.00 90.00 87 MET A N 1
ATOM 645 C CA . MET A 1 87 ? 1.186 -3.829 3.265 1.00 90.00 87 MET A CA 1
ATOM 646 C C . MET A 1 87 ? 1.502 -4.469 4.620 1.00 90.00 87 MET A C 1
ATOM 648 O O . MET A 1 87 ? 0.581 -4.903 5.315 1.00 90.00 87 MET A O 1
ATOM 652 N N . LEU A 1 88 ? 2.777 -4.485 5.025 1.00 91.12 88 LEU A N 1
ATOM 653 C CA . LEU A 1 88 ? 3.197 -4.977 6.340 1.00 91.12 88 LEU A CA 1
ATOM 654 C C . LEU A 1 88 ? 2.600 -4.130 7.468 1.00 91.12 88 LEU A C 1
ATOM 656 O O . LEU A 1 88 ? 1.996 -4.680 8.384 1.00 91.12 88 LEU A O 1
ATOM 660 N N . GLY A 1 89 ? 2.689 -2.801 7.372 1.00 88.75 89 GLY A N 1
ATOM 661 C CA . GLY A 1 89 ? 2.102 -1.882 8.347 1.00 88.75 89 GLY A CA 1
ATOM 662 C C . GLY A 1 89 ? 0.592 -2.077 8.491 1.00 88.75 89 GLY A C 1
ATOM 663 O O . GLY A 1 89 ? 0.097 -2.268 9.600 1.00 88.75 89 GLY A O 1
ATOM 664 N N . GLY A 1 90 ? -0.141 -2.126 7.374 1.00 87.81 90 GLY A N 1
ATOM 665 C CA . GLY A 1 90 ? -1.582 -2.390 7.391 1.00 87.81 90 GLY A CA 1
ATOM 666 C C . GLY A 1 90 ? -1.939 -3.759 7.979 1.00 87.81 90 GLY A C 1
ATOM 667 O O . GLY A 1 90 ? -2.877 -3.862 8.769 1.00 87.81 90 GLY A O 1
ATOM 668 N N . SER A 1 91 ? -1.158 -4.798 7.664 1.00 86.88 91 SER A N 1
ATOM 669 C CA . SER A 1 91 ? -1.358 -6.152 8.199 1.00 86.88 91 SER A CA 1
ATOM 670 C C . SER A 1 91 ? -1.129 -6.210 9.707 1.00 86.88 91 SER A C 1
ATOM 672 O O . SER A 1 91 ? -1.956 -6.758 10.428 1.00 86.88 91 SER A O 1
ATOM 674 N N . LEU A 1 92 ? -0.056 -5.590 10.207 1.00 86.25 92 LEU A N 1
ATOM 675 C CA . LEU A 1 92 ? 0.230 -5.517 11.641 1.00 86.25 92 LEU A CA 1
ATOM 676 C C . LEU A 1 92 ? -0.874 -4.777 12.403 1.00 86.25 92 LEU A C 1
ATOM 678 O O . LEU A 1 92 ? -1.263 -5.220 13.484 1.00 86.25 92 LEU A O 1
ATOM 682 N N . LEU A 1 93 ? -1.432 -3.704 11.834 1.00 82.06 93 LEU A N 1
ATOM 683 C CA . LEU A 1 93 ? -2.567 -2.989 12.425 1.00 82.06 93 LEU A CA 1
ATOM 684 C C . LEU A 1 93 ? -3.844 -3.838 12.473 1.00 82.06 93 LEU A C 1
ATOM 686 O O . LEU A 1 93 ? -4.543 -3.839 13.488 1.00 82.06 93 LEU A O 1
ATOM 690 N N . CYS A 1 94 ? -4.129 -4.593 11.411 1.00 77.94 94 CYS A N 1
ATOM 691 C CA . CYS A 1 94 ? -5.254 -5.526 11.380 1.00 77.94 94 CYS A CA 1
ATOM 692 C C . CYS A 1 94 ? -5.079 -6.681 12.384 1.00 77.94 94 CYS A C 1
ATOM 694 O O . CYS A 1 94 ? -6.030 -7.026 13.083 1.00 77.94 94 CYS A O 1
ATOM 696 N N . CYS A 1 95 ? -3.871 -7.245 12.496 1.00 73.75 95 CYS A N 1
ATOM 697 C CA . CYS A 1 95 ? -3.549 -8.363 13.393 1.00 73.75 95 CYS A CA 1
ATOM 698 C C . CYS A 1 95 ? -3.426 -7.952 14.868 1.00 73.75 95 CYS A C 1
ATOM 700 O O . CYS A 1 95 ? -3.637 -8.774 15.755 1.00 73.75 95 CYS A O 1
ATOM 702 N N . SER A 1 96 ? -3.113 -6.683 15.147 1.00 69.50 96 SER A N 1
ATOM 703 C CA . SER A 1 96 ? -3.049 -6.138 16.514 1.00 69.50 96 SER A CA 1
ATOM 704 C C . SER A 1 96 ? -4.434 -5.968 17.157 1.00 69.50 96 SER A C 1
ATOM 706 O O . SER A 1 96 ? -4.534 -5.642 18.341 1.00 69.50 96 SER A O 1
ATOM 708 N N . CYS A 1 97 ? -5.518 -6.193 16.404 1.00 58.78 97 CYS A N 1
ATOM 709 C CA . CYS A 1 97 ? -6.872 -6.268 16.944 1.00 58.78 97 CYS A CA 1
ATOM 710 C C . CYS A 1 97 ? -7.217 -7.722 17.317 1.00 58.78 97 CYS A C 1
ATOM 712 O O . CYS A 1 97 ? -6.996 -8.626 16.512 1.00 58.78 97 CYS A O 1
ATOM 714 N N . PRO A 1 98 ? -7.786 -7.978 18.512 1.00 52.88 98 PRO A N 1
ATOM 715 C CA . PRO A 1 98 ? -8.089 -9.335 18.947 1.00 52.88 98 PRO A CA 1
ATOM 716 C C . PRO A 1 98 ? -9.081 -10.016 17.985 1.00 52.88 98 PRO A C 1
ATOM 718 O O . PRO A 1 98 ? -10.017 -9.363 17.505 1.00 52.88 98 PRO A O 1
ATOM 721 N N . PRO A 1 99 ? -8.904 -11.321 17.707 1.00 48.28 99 PRO A N 1
ATOM 722 C CA . PRO A 1 99 ? -9.743 -12.058 16.775 1.00 48.28 99 PRO A CA 1
ATOM 723 C C . PRO A 1 99 ? -11.220 -12.016 17.181 1.00 48.28 99 PRO A C 1
ATOM 725 O O . PRO A 1 99 ? -11.577 -11.901 18.356 1.00 48.28 99 PRO A O 1
ATOM 728 N N . LYS A 1 100 ? -12.073 -12.122 16.157 1.00 49.12 100 LYS A N 1
ATOM 729 C CA . LYS A 1 100 ? -13.544 -12.016 16.158 1.00 49.12 100 LYS A CA 1
ATOM 730 C C . LYS A 1 100 ? -14.244 -12.777 17.304 1.00 49.12 100 LYS A C 1
ATOM 732 O O . LYS A 1 100 ? -15.297 -12.325 17.746 1.00 49.12 100 LYS A O 1
ATOM 737 N N . GLU A 1 101 ? -13.621 -13.826 17.841 1.00 46.78 101 GLU A N 1
ATOM 738 C CA . GLU A 1 101 ? -14.035 -14.594 19.030 1.00 46.78 101 GLU A CA 1
ATOM 739 C C . GLU A 1 101 ? -14.249 -13.717 20.287 1.00 46.78 101 GLU A C 1
ATOM 741 O O . GLU A 1 101 ? -15.190 -13.906 21.056 1.00 46.78 101 GLU A O 1
ATOM 746 N N . ARG A 1 102 ? -13.431 -12.671 20.482 1.00 47.41 102 ARG A N 1
ATOM 747 C CA . ARG A 1 102 ? -13.521 -11.766 21.646 1.00 47.41 102 ARG A CA 1
ATOM 748 C C . ARG A 1 102 ? -14.654 -10.740 21.557 1.00 47.41 102 ARG A C 1
ATOM 750 O O . ARG A 1 102 ? -14.924 -10.080 22.558 1.00 47.41 102 ARG A O 1
ATOM 757 N N . ARG A 1 103 ? -15.346 -10.596 20.416 1.00 49.88 103 ARG A N 1
ATOM 758 C CA . ARG A 1 103 ? -16.512 -9.692 20.313 1.00 49.88 103 ARG A CA 1
ATOM 759 C C . ARG A 1 103 ? -17.696 -10.184 21.142 1.00 49.88 103 ARG A C 1
ATOM 761 O O . ARG A 1 103 ? -18.383 -9.354 21.727 1.00 49.88 103 ARG A O 1
ATOM 768 N N . GLY A 1 104 ? -17.875 -11.502 21.264 1.00 48.19 104 GLY A N 1
ATOM 769 C CA . GLY A 1 104 ? -18.860 -12.080 22.183 1.00 48.19 104 GLY A CA 1
ATOM 770 C C . GLY A 1 104 ? -18.516 -11.789 23.646 1.00 48.19 104 GLY A C 1
ATOM 771 O O . GLY A 1 104 ? -19.377 -11.378 24.417 1.00 48.19 104 GLY A O 1
ATOM 772 N N . GLN A 1 105 ? -17.235 -11.890 24.014 1.00 49.12 105 GLN A N 1
ATOM 773 C CA . GLN A 1 105 ? -16.78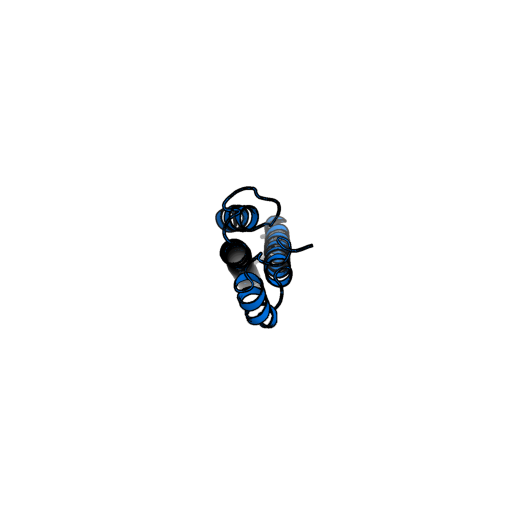8 -11.623 25.386 1.00 49.12 105 GLN A CA 1
ATOM 774 C C . GLN A 1 105 ? -16.762 -10.137 25.766 1.00 49.12 105 GLN A C 1
ATOM 776 O O . GLN A 1 105 ? -17.019 -9.813 26.920 1.00 49.12 105 GLN A O 1
ATOM 781 N N . GLN A 1 106 ? -16.457 -9.222 24.841 1.00 51.47 106 GLN A N 1
ATOM 782 C CA . GLN A 1 106 ? -16.497 -7.782 25.129 1.00 51.47 106 GLN A CA 1
ATOM 783 C C . GLN A 1 106 ? -17.923 -7.256 25.267 1.00 51.47 106 GLN A C 1
ATOM 785 O O . GLN A 1 106 ? -18.153 -6.419 26.133 1.00 51.47 106 GLN A O 1
ATOM 790 N N . TYR A 1 107 ? -18.872 -7.781 24.481 1.00 50.75 107 TYR A N 1
ATOM 791 C CA . TYR A 1 107 ? -20.290 -7.500 24.701 1.00 50.75 107 TYR A CA 1
ATOM 792 C C . TYR A 1 107 ? -20.710 -7.989 26.094 1.00 50.75 107 TYR A C 1
ATOM 794 O O . TYR A 1 107 ? -21.213 -7.202 26.886 1.00 50.75 107 TYR A O 1
ATOM 802 N N . TYR A 1 108 ? -20.349 -9.225 26.461 1.00 46.50 108 TYR A N 1
ATOM 803 C CA . TYR A 1 108 ? -20.643 -9.780 27.789 1.00 46.50 108 TYR A CA 1
ATOM 804 C C . TYR A 1 108 ? -20.002 -8.990 28.945 1.00 46.50 108 TYR A C 1
ATOM 806 O O . TYR A 1 108 ? -20.604 -8.821 30.001 1.00 46.50 108 TYR A O 1
ATOM 814 N N . ARG A 1 109 ? -18.783 -8.470 28.751 1.00 45.53 109 ARG A N 1
ATOM 815 C CA . ARG A 1 109 ? -18.058 -7.686 29.763 1.00 45.53 109 ARG A CA 1
ATOM 816 C C . ARG A 1 109 ? -18.593 -6.259 29.914 1.00 45.53 109 ARG A C 1
ATOM 818 O O . ARG A 1 109 ? -18.453 -5.692 30.989 1.00 45.53 109 ARG A O 1
ATOM 825 N N . GLN A 1 110 ? -19.191 -5.688 28.869 1.00 52.12 110 GLN A N 1
ATOM 826 C CA . GLN A 1 110 ? -19.835 -4.372 28.929 1.00 52.12 110 GLN A CA 1
ATOM 827 C C . GLN A 1 110 ? -21.286 -4.463 29.429 1.00 52.12 110 GLN A C 1
ATOM 829 O O . GLN A 1 110 ? -21.785 -3.513 30.020 1.00 52.12 110 GLN A O 1
ATOM 834 N N . SER A 1 111 ? -21.936 -5.624 29.274 1.00 46.12 111 SER A N 1
ATOM 835 C CA . SER A 1 111 ? -23.231 -5.934 29.896 1.00 46.12 111 SER A CA 1
ATOM 836 C C . SER A 1 111 ? -23.152 -6.231 31.394 1.00 46.12 111 SER A C 1
ATOM 838 O O . SER A 1 111 ? -24.200 -6.333 32.023 1.00 46.12 111 SER A O 1
ATOM 840 N N . GLN A 1 112 ? -21.960 -6.395 31.978 1.00 40.38 112 GLN A N 1
ATOM 841 C CA . GLN A 1 112 ? -21.820 -6.545 33.424 1.00 40.38 112 GLN A CA 1
ATOM 842 C C . GLN A 1 112 ? -21.885 -5.146 34.058 1.00 40.38 112 GLN A C 1
ATOM 844 O O . GLN A 1 112 ? -20.937 -4.371 33.898 1.00 40.38 112 GLN A O 1
ATOM 849 N N . PRO A 1 113 ? -22.980 -4.786 34.758 1.00 41.69 113 PRO A N 1
ATOM 850 C CA . PRO A 1 113 ? -23.018 -3.527 35.468 1.00 41.69 113 PRO A CA 1
ATOM 851 C C . PRO A 1 113 ? -21.936 -3.569 36.545 1.00 41.69 113 PRO A C 1
ATOM 853 O O . PRO A 1 113 ? -21.715 -4.588 37.205 1.00 41.69 113 PRO A O 1
ATOM 856 N N . SER A 1 114 ? -21.245 -2.446 36.707 1.00 48.59 114 SER A N 1
ATOM 857 C CA . SER A 1 114 ? -20.345 -2.167 37.821 1.00 48.59 114 SER A CA 1
ATOM 858 C C . SER A 1 114 ? -21.150 -2.057 39.129 1.00 48.59 114 SER A C 1
ATOM 860 O O . SER A 1 114 ? -21.198 -1.002 39.745 1.00 48.59 114 SER A O 1
ATOM 862 N N . THR A 1 115 ? -21.810 -3.137 39.546 1.00 52.62 115 THR A N 1
ATOM 863 C CA . THR A 1 115 ? -22.577 -3.267 40.797 1.00 52.62 115 THR A CA 1
ATOM 864 C C . THR A 1 115 ? -22.015 -4.417 41.631 1.00 52.62 115 THR A C 1
ATOM 866 O O . THR A 1 115 ? -22.734 -5.321 42.043 1.00 52.62 115 THR A O 1
ATOM 869 N N . ALA A 1 116 ? -20.697 -4.427 41.832 1.00 50.94 116 ALA A N 1
ATOM 870 C CA . ALA A 1 116 ? -20.025 -5.368 42.735 1.00 50.94 116 ALA A CA 1
ATOM 871 C C . ALA A 1 116 ? -18.915 -4.693 43.560 1.00 50.94 116 ALA A C 1
ATOM 873 O O . ALA A 1 116 ? -17.927 -5.326 43.927 1.00 50.94 116 ALA A O 1
ATOM 874 N N . ARG A 1 117 ? -19.053 -3.388 43.827 1.00 52.66 117 ARG A N 1
ATOM 875 C CA . ARG A 1 117 ? -18.247 -2.679 44.835 1.00 52.66 117 ARG A CA 1
ATOM 876 C C . ARG A 1 117 ? -19.058 -1.780 45.764 1.00 52.66 117 ARG A C 1
ATOM 878 O O . ARG A 1 117 ? -18.496 -0.927 46.434 1.00 52.66 117 ARG A O 1
ATOM 885 N N . GLU A 1 118 ? -20.358 -2.031 45.849 1.00 49.59 118 GLU A N 1
ATOM 886 C CA . GLU A 1 118 ? -21.235 -1.380 46.820 1.00 49.59 118 GLU A CA 1
ATOM 887 C C . GLU A 1 118 ? -21.940 -2.438 47.675 1.00 49.59 118 GLU A C 1
ATOM 889 O O . GLU A 1 118 ? -23.157 -2.490 47.771 1.00 49.59 118 GLU A O 1
ATOM 894 N N . TYR A 1 119 ? -21.157 -3.366 48.225 1.00 46.34 119 TYR A N 1
ATOM 895 C CA . TYR A 1 119 ? -21.477 -4.050 49.473 1.00 46.34 119 TYR A CA 1
ATOM 896 C C . TYR A 1 119 ? -20.209 -4.719 50.019 1.00 46.34 119 TYR A C 1
ATOM 898 O O . TYR A 1 119 ? -19.505 -5.419 49.288 1.00 46.34 119 TYR A O 1
ATOM 906 N N . VAL A 1 120 ? -20.014 -4.510 51.324 1.00 44.12 120 VAL A N 1
ATOM 907 C CA . VAL A 1 120 ? -18.891 -4.855 52.218 1.00 44.12 120 VAL A CA 1
ATOM 908 C C . VAL A 1 120 ? -17.778 -3.814 52.296 1.00 44.12 120 VAL A C 1
ATOM 910 O O . VAL A 1 120 ? -16.956 -3.712 51.360 1.00 44.12 120 VAL A O 1
#